Protein AF-A0A2S1XEC5-F1 (afdb_monomer_lite)

Sequence (112 aa):
MCREIRRHLKRRGWALWELDDAAGWNDGYAGKALNPATPSGRMAGYDMLDLAFTALAGRGYRVLVIPDDFDITDPAAVQALLEEQDNAEAERIARLIDEAAYTKRIPKIAQI

Secondary structure (DSSP, 8-state):
--HHHHHHHHHHT--HHHHHHHHTPPTTHHHHHT-TT--STTPPPHHHHHHHHHHHH-SS-------TT--TT-HHHHHHHHHHHHHHHHHHHHHHHHHHHHHTS-------

Structure (mmCIF, N/CA/C/O backbone):
data_AF-A0A2S1XEC5-F1
#
_entry.id   AF-A0A2S1XEC5-F1
#
loop_
_atom_site.group_PDB
_atom_site.id
_atom_site.type_symbol
_atom_site.label_atom_id
_atom_site.label_alt_id
_atom_site.label_comp_id
_atom_site.label_asym_id
_atom_site.label_entity_id
_atom_site.label_seq_id
_atom_site.pdbx_PDB_ins_code
_atom_site.Cartn_x
_atom_site.Cartn_y
_atom_site.Cartn_z
_atom_site.occupancy
_atom_site.B_iso_or_equiv
_atom_site.auth_seq_id
_atom_site.auth_comp_id
_atom_site.auth_asym_id
_atom_site.auth_atom_id
_atom_site.pdbx_PDB_model_num
ATOM 1 N N . MET A 1 1 ? -4.306 -12.102 4.932 1.00 73.56 1 MET A N 1
ATOM 2 C CA . MET A 1 1 ? -4.958 -10.857 5.393 1.00 73.56 1 MET A CA 1
ATOM 3 C C . MET A 1 1 ? -3.899 -9.833 5.806 1.00 73.56 1 MET A C 1
ATOM 5 O O . MET A 1 1 ? -3.073 -10.164 6.647 1.00 73.56 1 MET A O 1
ATOM 9 N N . CYS A 1 2 ? -3.914 -8.619 5.246 1.00 83.25 2 CYS A N 1
ATOM 10 C CA . CYS A 1 2 ? -3.015 -7.515 5.588 1.00 83.25 2 CYS A CA 1
ATOM 11 C C . CYS A 1 2 ? -3.384 -6.928 6.962 1.00 83.25 2 CYS A C 1
ATOM 13 O O . CYS A 1 2 ? -4.423 -6.281 7.129 1.00 83.25 2 CYS A O 1
ATOM 15 N N . ARG A 1 3 ? -2.545 -7.191 7.971 1.00 83.69 3 ARG A N 1
ATOM 16 C CA . ARG A 1 3 ? -2.807 -6.799 9.367 1.00 83.69 3 ARG A CA 1
ATOM 17 C C . ARG A 1 3 ? -2.801 -5.283 9.561 1.00 83.69 3 ARG A C 1
ATOM 19 O O . ARG A 1 3 ? -3.631 -4.776 10.314 1.00 83.69 3 ARG A O 1
ATOM 26 N N . GLU A 1 4 ? -1.928 -4.564 8.862 1.00 85.69 4 GLU A N 1
ATOM 27 C CA . GLU A 1 4 ? -1.785 -3.117 9.041 1.00 85.69 4 GLU A CA 1
ATOM 28 C C . GLU A 1 4 ? -2.969 -2.325 8.479 1.00 85.69 4 GLU A C 1
ATOM 30 O O . GLU A 1 4 ? -3.514 -1.476 9.187 1.00 85.69 4 GLU A O 1
ATOM 35 N N . ILE A 1 5 ? -3.482 -2.674 7.293 1.00 88.88 5 ILE A N 1
ATOM 36 C CA . ILE A 1 5 ? -4.720 -2.073 6.763 1.00 88.88 5 ILE A CA 1
ATOM 37 C C . ILE A 1 5 ? -5.867 -2.258 7.766 1.00 88.88 5 ILE A C 1
ATOM 39 O O . ILE A 1 5 ? -6.524 -1.293 8.159 1.00 88.88 5 ILE A O 1
ATOM 43 N N . ARG A 1 6 ? -6.049 -3.482 8.285 1.00 89.75 6 ARG A N 1
ATOM 44 C CA . ARG A 1 6 ? -7.067 -3.775 9.309 1.00 89.75 6 ARG A CA 1
ATOM 45 C C . ARG A 1 6 ? -6.873 -2.944 10.583 1.00 89.75 6 ARG A C 1
ATOM 47 O O . ARG A 1 6 ? -7.850 -2.479 11.170 1.00 89.75 6 ARG A O 1
ATOM 54 N N . ARG A 1 7 ? -5.629 -2.756 11.029 1.00 90.06 7 ARG A N 1
ATOM 55 C CA . ARG A 1 7 ? -5.289 -1.964 12.220 1.00 90.06 7 ARG A CA 1
ATOM 56 C C . ARG A 1 7 ? -5.617 -0.485 12.035 1.00 90.06 7 ARG A C 1
ATOM 58 O O . ARG A 1 7 ? -6.129 0.140 12.963 1.00 90.06 7 ARG A O 1
ATOM 65 N N . HIS A 1 8 ? -5.307 0.085 10.874 1.00 90.69 8 HIS A N 1
ATOM 66 C CA . HIS A 1 8 ? -5.611 1.480 10.560 1.00 90.69 8 HIS A CA 1
ATOM 67 C C . HIS A 1 8 ? -7.118 1.726 10.438 1.00 90.69 8 HIS A C 1
ATOM 69 O O . HIS A 1 8 ? -7.619 2.650 11.076 1.00 90.69 8 HIS A O 1
ATOM 75 N N . LEU A 1 9 ? -7.844 0.858 9.725 1.00 92.88 9 LEU A N 1
ATOM 76 C CA . LEU A 1 9 ? -9.307 0.922 9.628 1.00 92.88 9 LEU A CA 1
ATOM 77 C C . LEU A 1 9 ? -9.961 0.904 11.012 1.00 92.88 9 LEU A C 1
ATOM 79 O O . LEU A 1 9 ? -10.741 1.793 11.345 1.00 92.88 9 LEU A O 1
ATOM 83 N N . LYS A 1 10 ? -9.556 -0.041 11.873 1.00 92.38 10 LYS A N 1
ATOM 84 C CA . LYS A 1 10 ? -10.071 -0.132 13.246 1.00 92.38 10 LYS A CA 1
ATOM 85 C C . LYS A 1 10 ? -9.780 1.127 14.069 1.00 92.38 10 LYS A C 1
ATOM 87 O O . LYS A 1 10 ? -10.642 1.555 14.826 1.00 92.38 10 LYS A O 1
ATOM 92 N N . ARG A 1 11 ? -8.582 1.714 13.944 1.00 91.50 11 ARG A N 1
ATOM 93 C CA . ARG A 1 11 ? -8.212 2.951 14.660 1.00 91.50 11 ARG A CA 1
ATOM 94 C C . ARG A 1 11 ? -9.037 4.156 14.217 1.00 91.50 11 ARG A C 1
ATOM 96 O O . ARG A 1 11 ? -9.348 4.996 15.050 1.00 91.50 11 ARG A O 1
ATOM 103 N N . ARG A 1 12 ? -9.364 4.242 12.928 1.00 90.94 12 ARG A N 1
ATOM 104 C CA . ARG A 1 12 ? -10.163 5.335 12.360 1.00 90.94 12 ARG A CA 1
ATOM 105 C C . ARG A 1 12 ? -11.672 5.123 12.501 1.00 90.94 12 ARG A C 1
ATOM 107 O O . ARG A 1 12 ? -12.423 6.070 12.321 1.00 90.94 12 ARG A O 1
ATOM 114 N N . GLY A 1 13 ? -12.105 3.903 12.823 1.00 94.06 13 GLY A N 1
ATOM 115 C CA . GLY A 1 13 ? -13.520 3.530 12.807 1.00 94.06 13 GLY A CA 1
ATOM 116 C C . GLY A 1 13 ? -14.091 3.418 11.393 1.00 94.06 13 GLY A C 1
ATOM 117 O O . GLY A 1 13 ? -15.300 3.514 11.236 1.00 94.06 13 GLY A O 1
ATOM 118 N N . TRP A 1 14 ? -13.230 3.229 10.389 1.00 94.75 14 TRP A N 1
ATOM 119 C CA . TRP A 1 14 ? -13.620 3.202 8.983 1.00 94.75 14 TRP A CA 1
ATOM 120 C C . TRP A 1 14 ? -14.131 1.827 8.547 1.00 94.75 14 TRP A C 1
ATOM 122 O O . TRP A 1 14 ? -13.536 0.787 8.860 1.00 94.75 14 TRP A O 1
ATOM 132 N N . ALA A 1 15 ? -15.202 1.839 7.765 1.00 94.06 15 ALA A N 1
ATOM 133 C CA . ALA A 1 15 ? -15.660 0.741 6.937 1.00 94.06 15 ALA A CA 1
ATOM 134 C C . ALA A 1 15 ? -14.793 0.593 5.671 1.00 94.06 15 ALA A C 1
ATOM 136 O O . ALA A 1 15 ? -13.940 1.422 5.361 1.00 94.06 15 ALA A O 1
ATOM 137 N N . LEU A 1 16 ? -14.999 -0.499 4.927 1.00 92.50 16 LEU A N 1
ATOM 138 C CA . LEU A 1 16 ? -14.230 -0.774 3.706 1.00 92.50 16 LEU A CA 1
ATOM 139 C C . LEU A 1 16 ? -14.528 0.219 2.582 1.00 92.50 16 LEU A C 1
ATOM 141 O O . LEU A 1 16 ? -13.594 0.664 1.926 1.00 92.50 16 LEU A O 1
ATOM 145 N N . TRP A 1 17 ? -15.791 0.609 2.417 1.00 93.38 17 TRP A N 1
ATOM 146 C CA . TRP A 1 17 ? -16.189 1.575 1.394 1.00 93.38 17 TRP A CA 1
ATOM 147 C C . TRP A 1 17 ? -15.558 2.957 1.631 1.00 93.38 17 TRP A C 1
ATOM 149 O O . TRP A 1 17 ? -15.181 3.627 0.682 1.00 93.38 17 TRP A O 1
ATOM 159 N N . GLU A 1 18 ? -15.338 3.355 2.891 1.00 95.56 18 GLU A N 1
ATOM 160 C CA . GLU A 1 18 ? -14.643 4.613 3.213 1.00 95.56 18 GLU A CA 1
ATOM 161 C C . GLU A 1 18 ? -13.172 4.576 2.781 1.00 95.56 18 GLU A C 1
ATOM 163 O O . GLU A 1 18 ? -12.599 5.600 2.413 1.00 95.56 18 GLU A O 1
ATOM 168 N N . LEU A 1 19 ? -12.548 3.393 2.806 1.00 94.12 19 LEU A N 1
ATOM 169 C CA . LEU A 1 19 ? -11.210 3.209 2.251 1.00 94.12 19 LEU A CA 1
ATOM 170 C C . LEU A 1 19 ? -11.227 3.215 0.725 1.00 94.12 19 LEU A C 1
ATOM 172 O O . LEU A 1 19 ? -10.319 3.799 0.141 1.00 94.12 19 LEU A O 1
ATOM 176 N N . ASP A 1 20 ? -12.225 2.593 0.097 1.00 92.81 20 ASP A N 1
ATOM 177 C CA . ASP A 1 20 ? -12.397 2.657 -1.357 1.00 92.81 20 ASP A CA 1
ATOM 178 C C . ASP A 1 20 ? -12.509 4.118 -1.820 1.00 92.81 20 ASP A C 1
ATOM 180 O O . ASP A 1 20 ? -11.708 4.556 -2.646 1.00 92.81 20 ASP A O 1
ATOM 184 N N . ASP A 1 21 ? -13.386 4.909 -1.196 1.00 93.81 21 ASP A N 1
ATOM 185 C CA . ASP A 1 21 ? -13.551 6.336 -1.497 1.00 93.81 21 ASP A CA 1
ATOM 186 C C . ASP A 1 21 ? -12.253 7.126 -1.271 1.00 93.81 21 ASP A C 1
ATOM 188 O O . ASP A 1 21 ? -11.818 7.895 -2.131 1.00 93.81 21 ASP A O 1
ATOM 192 N N . ALA A 1 22 ? -11.591 6.920 -0.128 1.00 92.19 22 ALA A N 1
ATOM 193 C CA . ALA A 1 22 ? -10.373 7.652 0.214 1.00 92.19 22 ALA A CA 1
ATOM 194 C C . ALA A 1 22 ? -9.173 7.288 -0.679 1.00 92.19 22 ALA A C 1
ATOM 196 O O . ALA A 1 22 ? -8.290 8.122 -0.891 1.00 92.19 22 ALA A O 1
ATOM 197 N N . ALA A 1 23 ? -9.126 6.058 -1.192 1.00 90.25 23 ALA A N 1
ATOM 198 C CA . ALA A 1 23 ? -8.097 5.583 -2.114 1.00 90.25 23 ALA A CA 1
ATOM 199 C C . ALA A 1 23 ? -8.436 5.866 -3.593 1.00 90.25 23 ALA A C 1
ATOM 201 O O . ALA A 1 23 ? -7.600 5.620 -4.466 1.00 90.25 23 ALA A O 1
ATOM 202 N N . GLY A 1 24 ? -9.629 6.401 -3.880 1.00 89.69 24 GLY A N 1
ATOM 203 C CA . GLY A 1 24 ? -10.099 6.684 -5.238 1.00 89.69 24 GLY A CA 1
ATOM 204 C C . GLY A 1 24 ? -10.453 5.423 -6.029 1.00 89.69 24 GLY A C 1
ATOM 205 O O . GLY A 1 24 ? -10.253 5.374 -7.244 1.00 89.69 24 GLY A O 1
ATOM 206 N N . TRP A 1 25 ? -10.923 4.382 -5.347 1.00 91.62 25 TRP A N 1
ATOM 207 C CA . TRP A 1 25 ? -11.295 3.105 -5.939 1.00 91.62 25 TRP A CA 1
ATOM 208 C C . TRP A 1 25 ? -12.798 2.965 -6.131 1.00 91.62 25 TRP A C 1
ATOM 210 O O . TRP A 1 25 ? -13.606 3.629 -5.493 1.00 91.62 25 TRP A O 1
ATOM 220 N N . ASN A 1 26 ? -13.165 2.028 -7.003 1.00 84.69 26 ASN A N 1
ATOM 221 C CA . ASN A 1 26 ? -14.527 1.515 -7.032 1.00 84.69 26 ASN A CA 1
ATOM 222 C C . ASN A 1 26 ? -14.777 0.624 -5.805 1.00 84.69 26 ASN A C 1
ATOM 224 O O . ASN A 1 26 ? -13.843 0.034 -5.261 1.00 84.69 26 ASN A O 1
ATOM 228 N N . ASP A 1 27 ? -16.044 0.462 -5.435 1.00 82.56 27 ASP A N 1
ATOM 229 C CA . ASP A 1 27 ? -16.449 -0.344 -4.281 1.00 82.56 27 ASP A CA 1
ATOM 230 C C . ASP A 1 27 ? -15.900 -1.789 -4.334 1.00 82.56 27 ASP A C 1
ATOM 232 O O . ASP A 1 27 ? -15.883 -2.454 -5.381 1.00 82.56 27 ASP A O 1
ATOM 236 N N . GLY A 1 28 ? -15.432 -2.280 -3.184 1.0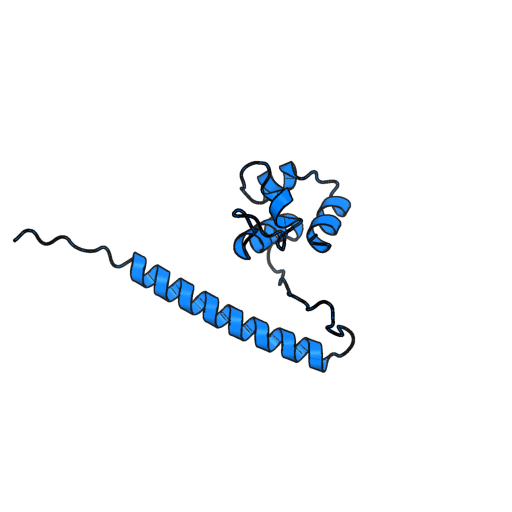0 81.88 28 GLY A N 1
ATOM 237 C CA . GLY A 1 28 ? -14.963 -3.649 -2.980 1.00 81.88 28 GLY A CA 1
ATOM 238 C C . GLY A 1 28 ? -13.471 -3.879 -3.238 1.00 81.88 28 GLY A C 1
ATOM 239 O O . GLY A 1 28 ? -12.999 -5.019 -3.125 1.00 81.88 28 GLY A O 1
ATOM 240 N N . TYR A 1 29 ? -12.693 -2.845 -3.560 1.00 86.06 29 TYR A N 1
ATOM 241 C CA . TYR A 1 29 ? -11.243 -2.961 -3.741 1.00 86.06 29 TYR A CA 1
ATOM 242 C C . TYR A 1 29 ? -10.474 -2.959 -2.412 1.00 86.06 29 TYR A C 1
ATOM 244 O O . TYR A 1 29 ? -9.478 -3.677 -2.282 1.00 86.06 29 TYR A O 1
ATOM 252 N N . ALA A 1 30 ? -11.005 -2.316 -1.377 1.00 88.94 30 ALA A N 1
ATOM 253 C CA . ALA A 1 30 ? -10.524 -2.373 -0.005 1.00 88.94 30 ALA A CA 1
ATOM 254 C C . ALA A 1 30 ? -10.484 -3.816 0.516 1.00 88.94 30 ALA A C 1
ATOM 256 O O . ALA A 1 30 ? -9.524 -4.225 1.175 1.00 88.94 30 ALA A O 1
ATOM 257 N N . GLY A 1 31 ? -11.474 -4.639 0.151 1.00 86.50 31 GLY A N 1
ATOM 258 C CA . GLY A 1 31 ? -11.494 -6.068 0.474 1.00 86.50 31 GLY A CA 1
ATOM 259 C C . GLY A 1 31 ? -10.334 -6.857 -0.151 1.00 86.50 31 GLY A C 1
ATOM 260 O O . GLY A 1 31 ? -9.816 -7.792 0.470 1.00 86.50 31 GLY A O 1
ATOM 261 N N . LYS A 1 32 ? -9.883 -6.452 -1.347 1.00 84.81 32 LYS A N 1
ATOM 262 C CA . LYS A 1 32 ? -8.730 -7.052 -2.042 1.00 84.81 32 LYS A CA 1
ATOM 263 C C . LYS A 1 32 ? -7.421 -6.632 -1.388 1.00 84.81 32 LYS A C 1
ATOM 265 O O . LYS A 1 32 ? -6.586 -7.487 -1.107 1.00 84.81 32 LYS A O 1
ATOM 270 N N . ALA A 1 33 ? -7.277 -5.345 -1.070 1.00 85.31 33 ALA A N 1
ATOM 271 C CA . ALA A 1 33 ? -6.118 -4.821 -0.348 1.00 85.31 33 ALA A CA 1
ATOM 272 C C . ALA A 1 33 ? -5.976 -5.463 1.046 1.00 85.31 33 ALA A C 1
ATOM 274 O O . ALA A 1 33 ? -4.871 -5.718 1.520 1.00 85.31 33 ALA A O 1
ATOM 275 N N . LEU A 1 34 ? -7.094 -5.830 1.682 1.00 86.12 34 LEU A N 1
ATOM 276 C CA . LEU A 1 34 ? -7.091 -6.612 2.916 1.00 86.12 34 LEU A CA 1
ATOM 277 C C . LEU A 1 34 ? -6.577 -8.041 2.744 1.00 86.12 34 LEU A C 1
ATOM 279 O O . LEU A 1 34 ? -6.172 -8.637 3.738 1.00 86.12 34 LEU A O 1
ATOM 283 N N . ASN A 1 35 ? -6.572 -8.619 1.544 1.00 81.12 35 ASN A N 1
ATOM 284 C CA . ASN A 1 35 ? -6.142 -9.998 1.308 1.00 81.12 35 ASN A CA 1
ATOM 285 C C . ASN A 1 35 ? -5.292 -10.128 0.029 1.00 81.12 35 ASN A C 1
ATOM 287 O O . ASN A 1 35 ? -5.676 -10.865 -0.884 1.00 81.12 35 ASN A O 1
ATOM 291 N N . PRO A 1 36 ? -4.113 -9.475 -0.015 1.00 72.75 36 PRO A N 1
ATOM 292 C CA . PRO A 1 36 ? -3.328 -9.322 -1.242 1.00 72.75 36 PRO A CA 1
ATOM 293 C C . PRO A 1 36 ? -2.795 -10.656 -1.782 1.00 72.75 36 PRO A C 1
ATOM 295 O O . PRO A 1 36 ? -2.681 -10.831 -2.988 1.00 72.75 36 PRO A O 1
ATOM 298 N N . ALA A 1 37 ? -2.555 -11.629 -0.897 1.00 69.44 37 ALA A N 1
ATOM 299 C CA . ALA A 1 37 ? -2.059 -12.961 -1.239 1.00 69.44 37 ALA A CA 1
ATOM 300 C C . ALA A 1 37 ? -3.142 -13.947 -1.720 1.00 69.44 37 ALA A C 1
ATOM 302 O O . ALA A 1 37 ? -2.832 -15.112 -1.940 1.00 69.44 37 ALA A O 1
ATOM 303 N N . THR A 1 38 ? -4.412 -13.541 -1.840 1.00 68.38 38 THR A N 1
ATOM 304 C CA . THR A 1 38 ? -5.473 -14.467 -2.276 1.00 68.38 38 THR A CA 1
ATOM 305 C C . THR A 1 38 ? -5.348 -14.712 -3.779 1.00 68.38 38 THR A C 1
ATOM 307 O O . THR A 1 38 ? -5.607 -13.770 -4.538 1.00 68.38 38 THR A O 1
ATOM 310 N N . PRO A 1 39 ? -5.003 -15.935 -4.235 1.00 59.22 39 PRO A N 1
ATOM 311 C CA . PRO A 1 39 ? -4.857 -16.235 -5.652 1.00 59.22 39 PRO A CA 1
ATOM 312 C C . PRO A 1 39 ? -6.230 -16.155 -6.319 1.00 59.22 39 PRO A C 1
ATOM 314 O O . PRO A 1 39 ? -7.055 -17.063 -6.267 1.00 59.22 39 PRO A O 1
ATOM 317 N N . SER A 1 40 ? -6.495 -15.006 -6.915 1.00 61.22 40 SER A N 1
ATOM 318 C CA . SER A 1 40 ? -7.663 -14.720 -7.731 1.00 61.22 40 SER A CA 1
ATOM 319 C C . SER A 1 40 ? -7.182 -13.863 -8.893 1.00 61.22 40 SER A C 1
ATOM 321 O O . SER A 1 40 ? -6.192 -13.146 -8.755 1.00 61.22 40 SER A O 1
ATOM 323 N N . GLY A 1 41 ? -7.893 -13.848 -10.022 1.00 51.34 41 GLY A N 1
ATOM 324 C CA . GLY A 1 41 ? -7.581 -12.942 -11.143 1.00 51.34 41 GLY A CA 1
ATOM 325 C C . GLY A 1 41 ? -7.714 -11.442 -10.810 1.00 51.34 41 GLY A C 1
ATOM 326 O O . GLY A 1 41 ? -7.811 -10.618 -11.710 1.00 51.34 41 GLY A O 1
ATOM 327 N N . ARG A 1 42 ? -7.810 -11.091 -9.521 1.00 56.59 42 ARG A N 1
ATOM 328 C CA . ARG A 1 42 ? -8.016 -9.760 -8.947 1.00 56.59 42 ARG A CA 1
ATOM 329 C C . ARG A 1 42 ? -7.136 -9.557 -7.700 1.00 56.59 42 ARG A C 1
ATOM 331 O O . ARG A 1 42 ? -7.579 -8.909 -6.753 1.00 56.59 42 ARG A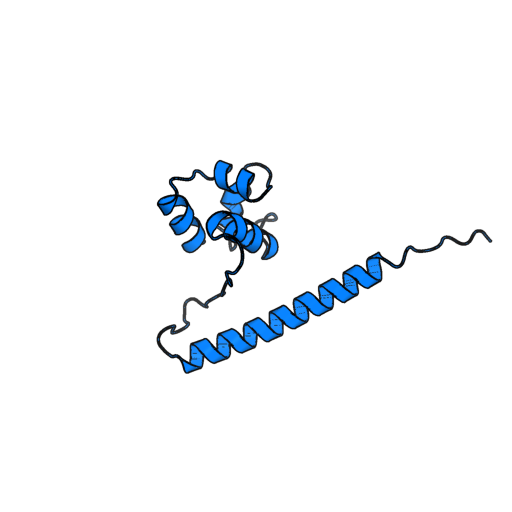 O 1
ATOM 338 N N . MET A 1 43 ? -5.941 -10.157 -7.666 1.00 67.62 43 MET A N 1
ATOM 339 C CA . MET A 1 43 ? -4.943 -9.895 -6.619 1.00 67.62 43 MET A CA 1
ATOM 340 C C . MET A 1 43 ? -4.671 -8.391 -6.508 1.00 67.62 43 MET A C 1
ATOM 342 O O . MET A 1 43 ? -4.612 -7.695 -7.521 1.00 67.62 43 MET A O 1
ATOM 346 N N . ALA A 1 44 ? -4.531 -7.891 -5.280 1.00 73.69 44 ALA A N 1
ATOM 347 C CA . ALA A 1 44 ? -4.126 -6.508 -5.069 1.00 73.69 44 ALA A CA 1
ATOM 348 C C . ALA A 1 44 ? -2.641 -6.374 -5.421 1.00 73.69 44 ALA A C 1
ATOM 350 O O . ALA A 1 44 ? -1.799 -7.022 -4.798 1.00 73.69 44 ALA A O 1
ATOM 351 N N . GLY A 1 45 ? -2.344 -5.559 -6.432 1.00 74.69 45 GLY A N 1
ATOM 352 C CA . GLY A 1 45 ? -0.979 -5.171 -6.761 1.00 74.69 45 GLY A CA 1
ATOM 353 C C . GLY A 1 45 ? -0.382 -4.228 -5.713 1.00 74.69 45 GLY A C 1
ATOM 354 O O . GLY A 1 45 ? -1.080 -3.719 -4.829 1.00 74.69 45 GLY A O 1
ATOM 355 N N . TYR A 1 46 ? 0.928 -3.998 -5.814 1.00 75.19 46 TYR A N 1
ATOM 356 C CA . TYR A 1 46 ? 1.653 -3.069 -4.939 1.00 75.19 46 TYR A CA 1
ATOM 357 C C . TYR A 1 46 ? 1.116 -1.635 -5.024 1.00 75.19 46 TYR A C 1
ATOM 359 O O . TYR A 1 46 ? 0.983 -0.968 -4.006 1.00 75.19 46 TYR A O 1
ATOM 367 N N . ASP A 1 47 ? 0.711 -1.207 -6.217 1.00 77.94 47 ASP A N 1
ATOM 368 C CA . ASP A 1 47 ? 0.034 0.064 -6.483 1.00 77.94 47 ASP A CA 1
ATOM 369 C C . ASP A 1 47 ? -1.248 0.238 -5.654 1.00 77.94 47 ASP A C 1
ATOM 371 O O . ASP A 1 47 ? -1.529 1.316 -5.128 1.00 77.94 47 ASP A O 1
ATOM 375 N N . MET A 1 48 ? -2.012 -0.841 -5.481 1.00 85.44 48 MET A N 1
ATOM 376 C CA . MET A 1 48 ? -3.204 -0.811 -4.641 1.00 85.44 48 MET A CA 1
ATOM 377 C C . MET A 1 48 ? -2.843 -0.710 -3.156 1.00 85.44 48 MET A C 1
ATOM 379 O O . MET A 1 48 ? -3.485 0.009 -2.394 1.00 85.44 48 MET A O 1
ATOM 383 N N . LEU A 1 49 ? -1.806 -1.414 -2.708 1.00 85.12 49 LEU A N 1
ATOM 384 C CA . LEU A 1 49 ? -1.364 -1.287 -1.320 1.00 85.12 49 LEU A CA 1
ATOM 385 C C . LEU A 1 49 ? -0.888 0.145 -1.026 1.00 85.12 49 LEU A C 1
ATOM 387 O O . LEU A 1 49 ? -1.294 0.706 -0.007 1.00 85.12 49 LEU A O 1
ATOM 391 N N . ASP A 1 50 ? -0.151 0.769 -1.944 1.00 83.69 50 ASP A N 1
ATOM 392 C CA . ASP A 1 50 ? 0.265 2.173 -1.840 1.00 83.69 50 ASP A CA 1
ATOM 393 C C . ASP A 1 50 ? -0.933 3.132 -1.768 1.00 83.69 50 ASP A C 1
ATOM 395 O O . ASP A 1 50 ? -0.991 4.027 -0.925 1.00 83.69 50 ASP A O 1
ATOM 399 N N . LEU A 1 51 ? -1.958 2.970 -2.602 1.00 87.44 51 LEU A N 1
ATOM 400 C CA . LEU A 1 51 ? -3.131 3.851 -2.522 1.00 87.44 51 LEU A CA 1
ATOM 401 C C . LEU A 1 51 ? -3.890 3.680 -1.191 1.00 87.44 51 LEU A C 1
ATOM 403 O O . LEU A 1 51 ? -4.240 4.681 -0.557 1.00 87.44 51 LEU A O 1
ATOM 407 N N . ALA A 1 52 ? -4.046 2.445 -0.696 1.00 90.00 52 ALA A N 1
ATOM 408 C CA . ALA A 1 52 ? -4.641 2.198 0.621 1.00 90.00 52 ALA A CA 1
ATOM 409 C C . ALA A 1 52 ? -3.833 2.836 1.758 1.00 90.00 52 ALA A C 1
ATOM 411 O O . ALA A 1 52 ? -4.405 3.493 2.632 1.00 90.00 52 ALA A O 1
ATOM 412 N N . PHE A 1 53 ? -2.510 2.665 1.782 1.00 88.62 53 PHE A N 1
ATOM 413 C CA . PHE A 1 53 ? -1.695 3.251 2.843 1.00 88.62 53 PHE A CA 1
ATOM 414 C C . PHE A 1 53 ? -1.607 4.773 2.733 1.00 88.62 53 PHE A C 1
ATOM 416 O O . PHE A 1 53 ? -1.610 5.446 3.762 1.00 88.62 53 PHE A O 1
ATOM 423 N N . THR A 1 54 ? -1.666 5.338 1.527 1.00 88.88 54 THR A N 1
ATOM 424 C CA . THR A 1 54 ? -1.772 6.792 1.338 1.00 88.88 54 THR A CA 1
ATOM 425 C C . THR A 1 54 ? -3.047 7.340 1.969 1.00 88.88 54 THR A C 1
ATOM 427 O O . THR A 1 54 ? -3.001 8.342 2.684 1.00 88.88 54 THR A O 1
ATOM 430 N N . ALA A 1 55 ? -4.174 6.651 1.790 1.00 89.81 55 ALA A N 1
ATOM 431 C CA . ALA A 1 55 ? -5.435 7.017 2.428 1.00 89.81 55 ALA A CA 1
ATOM 432 C C . ALA A 1 55 ? -5.391 6.865 3.967 1.00 89.81 55 ALA A C 1
ATOM 434 O O . ALA A 1 55 ? -5.902 7.710 4.713 1.00 89.81 55 ALA A O 1
ATOM 435 N N . LEU A 1 56 ? -4.759 5.798 4.469 1.00 90.00 56 LEU A N 1
ATOM 436 C CA . LEU A 1 56 ? -4.781 5.403 5.887 1.00 90.00 56 LEU A CA 1
ATOM 437 C C . LEU A 1 56 ? -3.681 6.018 6.763 1.00 90.00 56 LEU A C 1
ATOM 439 O O . LEU A 1 56 ? -3.863 6.133 7.983 1.00 90.00 56 LEU A O 1
ATOM 443 N N . ALA A 1 57 ? -2.545 6.388 6.185 1.00 85.88 57 ALA A N 1
ATOM 444 C CA . ALA A 1 57 ? -1.379 6.927 6.883 1.00 85.88 57 ALA A CA 1
ATOM 445 C C . ALA A 1 57 ? -0.976 8.328 6.388 1.00 85.88 57 ALA A C 1
ATOM 447 O O . ALA A 1 57 ? -0.182 8.989 7.052 1.00 85.88 57 ALA A O 1
ATOM 448 N N . GLY A 1 58 ? -1.565 8.821 5.292 1.00 82.12 58 GLY A N 1
ATOM 449 C CA . GLY A 1 58 ? -1.141 10.061 4.640 1.00 82.12 58 GLY A CA 1
ATOM 450 C C . GLY A 1 58 ? 0.048 9.819 3.711 1.00 82.12 58 GLY A C 1
ATOM 451 O O . GLY A 1 58 ? 0.339 8.685 3.366 1.00 82.12 58 GLY A O 1
ATOM 452 N N . ARG A 1 59 ? 0.747 10.872 3.279 1.00 76.38 59 ARG A N 1
ATOM 453 C CA . ARG A 1 59 ? 2.002 10.736 2.511 1.00 76.38 59 ARG A CA 1
ATOM 454 C C . ARG A 1 59 ? 3.201 10.606 3.457 1.00 76.38 59 ARG A C 1
ATOM 456 O O . ARG A 1 59 ? 3.139 11.085 4.584 1.00 76.38 59 ARG A O 1
ATOM 463 N N . GLY A 1 60 ? 4.301 10.023 2.975 1.00 71.50 60 GLY A N 1
ATOM 464 C CA . GLY A 1 60 ? 5.565 9.945 3.725 1.00 71.50 60 GLY A CA 1
ATOM 465 C C . GLY A 1 60 ? 5.732 8.693 4.591 1.00 71.50 60 GLY A C 1
ATOM 466 O O . GLY A 1 60 ? 6.501 8.716 5.546 1.00 71.50 60 GLY A O 1
ATOM 467 N N . TYR A 1 61 ? 5.021 7.610 4.277 1.00 73.19 61 TYR A N 1
ATOM 468 C CA . TYR A 1 61 ? 5.261 6.284 4.850 1.00 73.19 61 TYR A CA 1
ATOM 469 C C . TYR A 1 61 ? 6.034 5.416 3.848 1.00 73.19 61 TYR A C 1
ATOM 471 O O . TYR A 1 61 ? 6.033 5.686 2.647 1.00 73.19 61 TYR A O 1
ATOM 479 N N . ARG A 1 62 ? 6.665 4.355 4.352 1.00 68.94 62 ARG A N 1
ATOM 480 C CA . ARG A 1 62 ? 7.287 3.295 3.554 1.00 68.94 62 ARG A CA 1
ATOM 481 C C . ARG A 1 62 ? 6.617 1.973 3.909 1.00 68.94 62 ARG A C 1
ATOM 483 O O . ARG A 1 62 ? 6.515 1.643 5.090 1.00 68.94 62 ARG A O 1
ATOM 490 N N . VAL A 1 63 ? 6.138 1.242 2.905 1.00 70.44 63 VAL A N 1
ATOM 491 C CA . VAL A 1 63 ? 5.648 -0.131 3.090 1.00 70.44 63 VAL A CA 1
ATOM 492 C C . VAL A 1 63 ? 6.851 -1.053 3.023 1.00 70.44 63 VAL A C 1
ATOM 494 O O . VAL A 1 63 ? 7.614 -1.003 2.066 1.00 70.44 63 VAL A O 1
ATOM 497 N N . LEU A 1 64 ? 7.017 -1.878 4.051 1.00 70.81 64 LEU A N 1
ATOM 498 C CA . LEU A 1 64 ? 8.023 -2.931 4.076 1.00 70.81 64 LEU A CA 1
ATOM 499 C C . LEU A 1 64 ? 7.313 -4.271 3.975 1.00 70.81 64 LEU A C 1
ATOM 501 O O . LEU A 1 64 ? 6.385 -4.547 4.742 1.00 70.81 64 LEU A O 1
ATOM 505 N N . VAL A 1 65 ? 7.749 -5.102 3.033 1.00 71.88 65 VAL A N 1
ATOM 506 C CA . VAL A 1 65 ? 7.314 -6.498 2.967 1.00 71.88 65 VAL A CA 1
ATOM 507 C C . VAL A 1 65 ? 8.284 -7.311 3.807 1.00 71.88 65 VAL A C 1
ATOM 509 O O . VAL A 1 65 ? 9.445 -7.457 3.445 1.00 71.88 65 VAL A O 1
ATOM 512 N N . ILE A 1 66 ? 7.822 -7.795 4.954 1.00 73.38 66 ILE A N 1
ATOM 513 C CA . ILE A 1 66 ? 8.641 -8.574 5.883 1.00 73.38 66 ILE A CA 1
ATOM 514 C C . ILE A 1 66 ? 8.237 -10.048 5.731 1.00 73.38 66 ILE A C 1
ATOM 516 O O . ILE A 1 66 ? 7.049 -10.342 5.902 1.00 73.38 66 ILE A O 1
ATOM 520 N N . PRO A 1 67 ? 9.166 -10.959 5.384 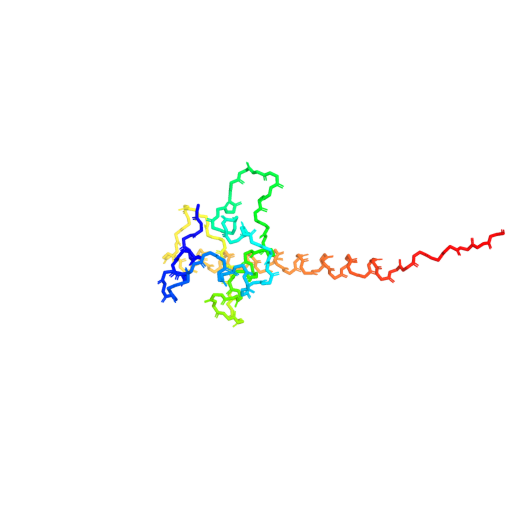1.00 75.19 67 PRO A N 1
ATOM 521 C CA . PRO A 1 67 ? 8.905 -12.398 5.388 1.00 75.19 67 PRO A CA 1
ATOM 522 C C . PRO A 1 67 ? 8.440 -12.883 6.769 1.00 75.19 67 PRO A C 1
ATOM 524 O O . PRO A 1 67 ? 8.865 -12.348 7.791 1.00 75.19 67 PRO A O 1
ATOM 527 N N . ASP A 1 68 ? 7.568 -13.893 6.820 1.00 71.75 68 ASP A N 1
ATOM 528 C CA . ASP A 1 68 ? 6.999 -14.382 8.090 1.00 71.75 68 ASP A CA 1
ATOM 529 C C . ASP A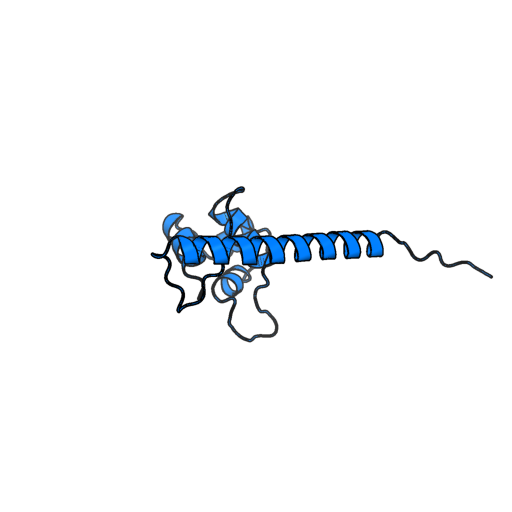 1 68 ? 8.070 -14.922 9.064 1.00 71.75 68 ASP A C 1
ATOM 531 O O . ASP A 1 68 ? 7.863 -14.918 10.277 1.00 71.75 68 ASP A O 1
ATOM 535 N N . ASP A 1 69 ? 9.206 -15.378 8.538 1.00 79.62 69 ASP A N 1
ATOM 536 C CA . ASP A 1 69 ? 10.370 -15.915 9.248 1.00 79.62 69 ASP A CA 1
ATOM 537 C C . ASP A 1 69 ? 11.464 -14.870 9.532 1.00 79.62 69 ASP A C 1
ATOM 539 O O . ASP A 1 69 ? 12.523 -15.204 10.065 1.00 79.62 69 ASP A O 1
ATOM 543 N N . PHE A 1 70 ? 11.219 -13.600 9.210 1.00 78.81 70 PHE A N 1
ATOM 544 C CA . PHE A 1 70 ? 12.200 -12.536 9.373 1.00 78.81 70 PHE A CA 1
ATOM 545 C C . PHE A 1 70 ? 12.234 -11.990 10.809 1.00 78.81 70 PHE A C 1
ATOM 547 O O . PHE A 1 70 ? 11.231 -11.498 11.337 1.00 78.81 70 PHE A O 1
ATOM 554 N N . ASP A 1 71 ? 13.414 -12.022 11.432 1.00 76.56 71 ASP A N 1
ATOM 555 C CA . ASP A 1 71 ? 13.623 -11.478 12.773 1.00 76.56 71 ASP A CA 1
ATOM 556 C C . ASP A 1 71 ? 13.798 -9.954 12.734 1.00 76.56 71 ASP A C 1
ATOM 558 O O . ASP A 1 71 ? 14.873 -9.417 12.473 1.00 76.56 71 ASP A O 1
ATOM 562 N N . ILE A 1 72 ? 12.716 -9.244 13.047 1.00 76.25 72 ILE A N 1
ATOM 563 C CA . ILE A 1 72 ? 12.697 -7.779 13.139 1.00 76.25 72 ILE A CA 1
ATOM 564 C C . ILE A 1 72 ? 13.501 -7.221 14.325 1.00 76.25 72 ILE A C 1
ATOM 566 O O . ILE A 1 72 ? 13.599 -6.001 14.463 1.00 76.25 72 ILE A O 1
ATOM 570 N N . THR A 1 73 ? 14.011 -8.075 15.219 1.00 82.56 73 THR A N 1
ATOM 571 C CA . THR A 1 73 ? 14.794 -7.650 16.386 1.00 82.56 73 THR A CA 1
ATOM 572 C C . THR A 1 73 ? 16.292 -7.564 16.109 1.00 82.56 73 THR A C 1
ATOM 574 O O . THR A 1 73 ? 16.989 -6.913 16.886 1.00 82.56 73 THR A O 1
ATOM 577 N N . ASP A 1 74 ? 16.773 -8.135 14.998 1.00 85.94 74 ASP A N 1
ATOM 578 C CA . ASP A 1 74 ? 18.151 -7.982 14.530 1.00 85.94 74 ASP A CA 1
ATOM 579 C C . ASP A 1 74 ? 18.290 -6.722 13.646 1.00 85.94 74 ASP A C 1
ATOM 581 O O . ASP A 1 74 ? 17.806 -6.697 12.508 1.00 85.94 74 ASP A O 1
ATOM 585 N N . PRO A 1 75 ? 18.979 -5.663 14.115 1.00 82.88 75 PRO A N 1
ATOM 586 C CA . PRO A 1 75 ? 19.149 -4.434 13.346 1.00 82.88 75 PRO A CA 1
ATOM 587 C C . PRO A 1 75 ? 19.922 -4.634 12.037 1.00 82.88 75 PRO A C 1
ATOM 589 O O . PRO A 1 75 ? 19.679 -3.903 11.077 1.00 82.88 75 PRO A O 1
ATOM 592 N N . ALA A 1 76 ? 20.846 -5.600 11.981 1.00 85.12 76 ALA A N 1
ATOM 593 C CA . ALA A 1 76 ? 21.632 -5.866 10.779 1.00 85.12 76 ALA A CA 1
ATOM 594 C C . ALA A 1 76 ? 20.770 -6.527 9.694 1.00 85.12 76 ALA A C 1
ATOM 596 O O . ALA A 1 76 ? 20.837 -6.127 8.531 1.00 85.12 76 ALA A O 1
ATOM 597 N N . ALA A 1 77 ? 19.911 -7.474 10.083 1.00 81.81 77 ALA A N 1
ATOM 598 C CA . ALA A 1 77 ? 18.939 -8.081 9.180 1.00 81.81 77 ALA A CA 1
ATOM 599 C C . ALA A 1 77 ? 17.968 -7.026 8.631 1.00 81.81 77 ALA A C 1
ATOM 601 O O . ALA A 1 77 ? 17.780 -6.937 7.417 1.00 81.81 77 ALA A O 1
ATOM 602 N N . VAL A 1 78 ? 17.400 -6.180 9.505 1.00 80.06 78 VAL A N 1
ATOM 603 C CA . VAL A 1 78 ? 16.496 -5.084 9.107 1.00 80.06 78 VAL A CA 1
ATOM 604 C C . VAL A 1 78 ? 17.170 -4.147 8.105 1.00 80.06 78 VAL A C 1
ATOM 606 O O . VAL A 1 78 ? 16.559 -3.801 7.096 1.00 80.06 78 VAL A O 1
ATOM 609 N N . GLN A 1 79 ? 18.428 -3.768 8.342 1.00 81.75 79 GLN A N 1
ATOM 610 C CA . GLN A 1 79 ? 19.173 -2.896 7.435 1.00 81.75 79 GLN A CA 1
ATOM 611 C C . GLN A 1 79 ? 19.391 -3.542 6.058 1.00 81.75 79 GLN A C 1
ATOM 613 O O . GLN A 1 79 ? 19.146 -2.896 5.041 1.00 81.75 79 GLN A O 1
ATOM 618 N N . ALA A 1 80 ? 19.768 -4.823 6.011 1.00 84.44 80 ALA A N 1
ATOM 619 C CA . ALA A 1 80 ? 19.939 -5.551 4.754 1.00 84.44 80 ALA A CA 1
ATOM 620 C C . ALA A 1 80 ? 18.626 -5.650 3.953 1.00 84.44 80 ALA A C 1
ATOM 622 O O . ALA A 1 80 ? 18.621 -5.426 2.744 1.00 84.44 80 ALA A O 1
ATOM 623 N N . LEU A 1 81 ? 17.499 -5.909 4.628 1.00 81.94 81 LEU A N 1
ATOM 624 C CA . LEU A 1 81 ? 16.176 -5.949 3.995 1.00 81.94 81 LEU A CA 1
ATOM 625 C C . LEU A 1 81 ? 15.775 -4.584 3.416 1.00 81.94 81 LEU A C 1
ATOM 627 O O . LEU A 1 81 ? 15.179 -4.513 2.340 1.00 81.94 81 LEU A O 1
ATOM 631 N N . LEU A 1 82 ? 16.087 -3.495 4.125 1.00 81.25 82 LEU A N 1
ATOM 632 C CA . LEU A 1 82 ? 15.824 -2.139 3.644 1.00 81.25 82 LEU A CA 1
ATOM 633 C C . LEU A 1 82 ? 16.615 -1.839 2.371 1.00 81.25 82 LEU A C 1
ATOM 635 O O . LEU A 1 82 ? 16.032 -1.336 1.412 1.00 81.25 82 LEU A O 1
ATOM 639 N N . GLU A 1 83 ? 17.902 -2.181 2.350 1.00 85.12 83 GLU A N 1
ATOM 640 C CA . GLU A 1 83 ? 18.780 -1.975 1.194 1.00 85.12 83 GLU A CA 1
ATOM 641 C C . GLU A 1 83 ? 18.336 -2.803 -0.017 1.00 85.12 83 GLU A C 1
ATOM 643 O O . GLU A 1 83 ? 18.273 -2.286 -1.133 1.00 85.12 83 GLU A O 1
ATOM 648 N N . GLU A 1 84 ? 17.964 -4.068 0.192 1.00 84.06 84 GLU A N 1
ATOM 649 C CA . GLU A 1 84 ? 17.430 -4.930 -0.866 1.00 84.06 84 GLU A CA 1
ATOM 650 C C . GLU A 1 84 ? 16.152 -4.340 -1.479 1.00 84.06 84 GLU A C 1
ATOM 652 O O . GLU A 1 84 ? 16.037 -4.221 -2.702 1.00 84.06 84 GLU A O 1
ATOM 657 N N . GLN A 1 85 ? 15.207 -3.914 -0.637 1.00 80.00 85 GLN A N 1
ATOM 658 C CA . GLN A 1 85 ? 13.950 -3.333 -1.110 1.00 80.00 85 GLN A CA 1
ATOM 659 C C . GLN A 1 85 ? 14.140 -1.957 -1.756 1.00 80.00 85 GLN A C 1
ATOM 661 O O . GLN A 1 85 ? 13.426 -1.646 -2.706 1.00 80.00 85 GLN A O 1
ATOM 666 N N . ASP A 1 86 ? 15.098 -1.147 -1.295 1.00 82.69 86 ASP A N 1
ATOM 667 C CA . ASP A 1 86 ? 15.428 0.137 -1.930 1.00 82.69 86 ASP A CA 1
ATOM 668 C C . ASP A 1 86 ? 15.997 -0.063 -3.338 1.00 82.69 86 ASP A C 1
ATOM 670 O O . ASP A 1 86 ? 15.599 0.637 -4.273 1.00 82.69 86 ASP A O 1
ATOM 674 N N . ASN A 1 87 ? 16.870 -1.056 -3.520 1.00 81.38 87 ASN A N 1
ATOM 675 C CA . ASN A 1 87 ? 17.405 -1.398 -4.837 1.00 81.38 87 ASN A CA 1
ATOM 676 C C . ASN A 1 87 ? 16.301 -1.901 -5.780 1.00 81.38 87 ASN A C 1
ATOM 678 O O . ASN A 1 87 ? 16.201 -1.439 -6.919 1.00 81.38 87 ASN A O 1
ATOM 682 N N . ALA A 1 88 ? 15.429 -2.793 -5.300 1.00 78.44 88 ALA A N 1
ATOM 683 C CA . ALA A 1 88 ? 14.300 -3.295 -6.082 1.00 78.44 88 ALA A CA 1
ATOM 684 C C . ALA A 1 88 ? 13.321 -2.174 -6.482 1.00 78.44 88 ALA A C 1
ATOM 686 O O . ALA A 1 88 ? 12.830 -2.144 -7.615 1.00 78.44 88 ALA A O 1
ATOM 687 N N . GLU A 1 89 ? 13.056 -1.229 -5.578 1.00 76.25 89 GLU A N 1
ATOM 688 C CA . GLU A 1 89 ? 12.197 -0.077 -5.847 1.00 76.25 89 GLU A CA 1
ATOM 689 C C . GLU A 1 89 ? 12.836 0.888 -6.855 1.00 76.25 89 GLU A C 1
ATOM 691 O O . GLU A 1 89 ? 12.165 1.343 -7.784 1.00 76.25 89 GLU A O 1
ATOM 696 N N . ALA A 1 90 ? 14.143 1.146 -6.750 1.00 75.75 90 ALA A N 1
ATOM 697 C CA . ALA A 1 90 ? 14.875 1.948 -7.727 1.00 75.75 90 ALA A CA 1
ATOM 698 C C . ALA A 1 90 ? 14.811 1.330 -9.135 1.00 75.75 90 ALA A C 1
ATOM 700 O O . ALA A 1 90 ? 14.535 2.034 -10.110 1.00 75.75 90 ALA A O 1
ATOM 701 N N . GLU A 1 91 ? 14.980 0.010 -9.253 1.00 79.75 91 GLU A N 1
ATOM 702 C CA . GLU A 1 91 ? 14.818 -0.708 -10.522 1.00 79.75 91 GLU A CA 1
ATOM 703 C C . GLU A 1 91 ? 13.382 -0.660 -11.057 1.00 79.75 91 GLU A C 1
ATOM 705 O O . GLU A 1 91 ? 13.163 -0.604 -12.272 1.00 79.75 91 GLU A O 1
ATOM 710 N N . ARG A 1 92 ? 12.380 -0.715 -10.173 1.00 75.00 92 ARG A N 1
ATOM 711 C CA . ARG A 1 92 ? 10.970 -0.582 -10.556 1.00 75.00 92 ARG A CA 1
ATOM 712 C C . ARG A 1 92 ? 10.691 0.812 -11.112 1.00 75.00 92 ARG A C 1
ATOM 714 O O . ARG A 1 92 ? 10.091 0.928 -12.178 1.00 75.00 92 ARG A O 1
ATOM 721 N N . ILE A 1 93 ? 11.158 1.859 -10.433 1.00 72.06 93 ILE A N 1
ATOM 722 C CA . ILE A 1 93 ? 11.004 3.251 -10.873 1.00 72.06 93 ILE A CA 1
ATOM 723 C C . ILE A 1 93 ? 11.727 3.478 -12.203 1.00 72.06 93 ILE A C 1
ATOM 725 O O . ILE A 1 93 ? 11.145 4.073 -13.108 1.00 72.06 93 ILE A O 1
ATOM 729 N N . ALA A 1 94 ? 12.954 2.971 -12.359 1.00 75.44 94 ALA A N 1
ATOM 730 C CA . ALA A 1 94 ? 13.695 3.065 -13.616 1.00 75.44 94 ALA A CA 1
ATOM 731 C C . ALA A 1 94 ? 12.916 2.430 -14.781 1.00 75.44 94 ALA A C 1
ATOM 733 O O . ALA A 1 94 ? 12.731 3.069 -15.816 1.00 75.44 94 ALA A O 1
ATOM 734 N N . ARG A 1 95 ? 12.357 1.227 -14.578 1.00 75.31 95 ARG A N 1
ATOM 735 C CA . ARG A 1 95 ? 11.488 0.568 -15.568 1.00 75.31 95 ARG A CA 1
ATOM 736 C C . ARG A 1 95 ? 10.249 1.388 -15.906 1.00 75.31 95 ARG A C 1
ATOM 738 O O . ARG A 1 95 ? 9.946 1.562 -17.080 1.00 75.31 95 ARG A O 1
ATOM 745 N N . LEU A 1 96 ? 9.559 1.934 -14.905 1.00 72.50 96 LEU A N 1
ATOM 746 C CA . LEU A 1 96 ? 8.382 2.778 -15.128 1.00 72.50 96 LEU A CA 1
ATOM 747 C C . LEU A 1 96 ? 8.726 4.054 -15.908 1.00 72.50 96 LEU A C 1
ATOM 749 O O . LEU A 1 96 ? 7.947 4.481 -16.758 1.00 72.50 96 LEU A O 1
ATOM 753 N N . ILE A 1 97 ? 9.889 4.660 -15.648 1.00 73.56 97 ILE A N 1
ATOM 754 C CA . ILE A 1 97 ? 10.383 5.816 -16.409 1.00 73.56 97 ILE A CA 1
ATOM 755 C C . ILE A 1 97 ? 10.658 5.419 -17.864 1.00 73.56 97 ILE A C 1
ATOM 757 O O . ILE A 1 97 ? 10.237 6.141 -18.771 1.00 73.56 97 ILE A O 1
ATOM 761 N N . ASP A 1 98 ? 11.299 4.274 -18.099 1.00 75.00 98 ASP A N 1
ATOM 762 C CA . ASP A 1 98 ? 11.590 3.767 -19.444 1.00 75.00 98 ASP A CA 1
ATOM 763 C C . ASP A 1 98 ? 10.312 3.409 -20.221 1.00 75.00 98 ASP A C 1
ATOM 765 O O . ASP A 1 98 ? 10.162 3.778 -21.389 1.00 75.00 98 ASP A O 1
ATOM 769 N N . GLU A 1 99 ? 9.337 2.767 -19.576 1.00 71.50 99 GLU A N 1
ATOM 770 C CA . GLU A 1 99 ? 8.024 2.454 -20.153 1.00 71.50 99 GLU A CA 1
ATOM 771 C C . GLU A 1 99 ? 7.204 3.724 -20.438 1.00 71.50 99 GLU A C 1
ATOM 773 O O . GLU A 1 99 ? 6.577 3.856 -21.497 1.00 71.50 99 GLU A O 1
ATOM 778 N N . ALA A 1 100 ? 7.247 4.710 -19.538 1.00 68.81 100 ALA A N 1
ATOM 779 C CA . ALA A 1 100 ? 6.647 6.025 -19.754 1.00 68.81 100 ALA A CA 1
ATOM 780 C C . ALA A 1 100 ? 7.334 6.781 -20.908 1.00 68.81 100 ALA A C 1
ATOM 782 O O . ALA A 1 100 ? 6.685 7.500 -21.674 1.00 68.81 100 ALA A O 1
ATOM 783 N N . ALA A 1 101 ? 8.649 6.621 -21.071 1.00 68.88 101 ALA A N 1
ATOM 784 C CA . ALA A 1 101 ? 9.390 7.183 -22.194 1.00 68.88 101 ALA A CA 1
ATOM 785 C C . ALA A 1 101 ? 9.038 6.476 -23.514 1.00 68.88 101 ALA A C 1
ATOM 787 O O . ALA A 1 101 ? 8.903 7.141 -24.544 1.00 68.88 101 ALA A O 1
ATOM 788 N N . TYR A 1 102 ? 8.830 5.156 -23.488 1.00 60.41 102 TYR A N 1
ATOM 789 C CA . TYR A 1 102 ? 8.374 4.374 -24.636 1.00 60.41 102 TYR A CA 1
ATOM 790 C C . TYR A 1 102 ? 6.960 4.772 -25.075 1.00 60.41 102 TYR A C 1
ATOM 792 O O . TYR A 1 102 ? 6.732 5.031 -26.253 1.00 60.41 102 TYR A O 1
ATOM 800 N N . THR A 1 103 ? 6.022 4.920 -24.140 1.00 57.38 103 THR A N 1
ATOM 801 C CA . THR A 1 103 ? 4.633 5.325 -24.437 1.00 57.38 103 THR A CA 1
ATOM 802 C C . THR A 1 103 ? 4.512 6.767 -24.943 1.00 57.38 103 THR A C 1
ATOM 804 O O . THR A 1 103 ? 3.600 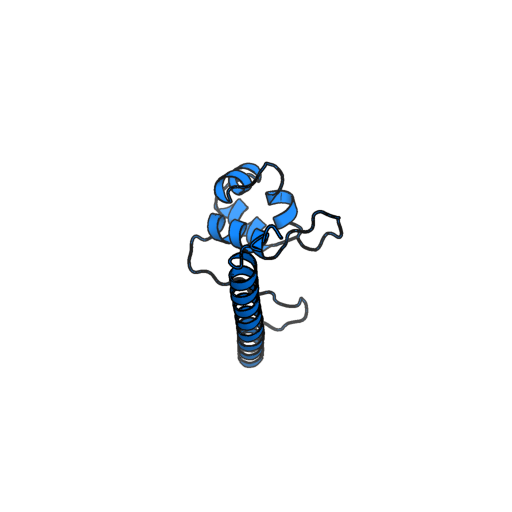7.071 -25.711 1.00 57.38 103 THR A O 1
ATOM 807 N N . LYS A 1 104 ? 5.464 7.653 -24.612 1.00 55.94 104 LYS A N 1
ATOM 808 C CA . LYS A 1 104 ? 5.578 8.994 -25.221 1.00 55.94 104 LYS A CA 1
ATOM 809 C C . LYS A 1 104 ? 6.089 8.982 -26.667 1.00 55.94 104 LYS A C 1
ATOM 811 O O . LYS A 1 104 ? 5.957 9.996 -27.358 1.00 55.94 104 LYS A O 1
ATOM 816 N N . ARG A 1 105 ? 6.652 7.874 -27.162 1.00 56.22 105 ARG A N 1
ATOM 817 C CA . ARG A 1 105 ? 6.970 7.712 -28.588 1.00 56.22 105 ARG A CA 1
ATOM 818 C C . ARG A 1 105 ? 5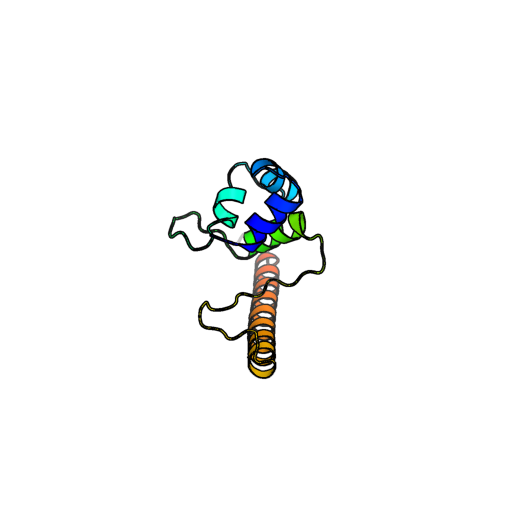.687 7.359 -29.333 1.00 56.22 105 ARG A C 1
ATOM 820 O O . ARG A 1 105 ? 5.397 6.197 -29.583 1.00 56.22 105 ARG A O 1
ATOM 827 N N . ILE A 1 106 ? 4.914 8.382 -29.691 1.00 56.53 106 ILE A N 1
ATOM 828 C CA . ILE A 1 106 ? 3.752 8.236 -30.575 1.00 56.53 106 ILE A CA 1
ATOM 829 C C . ILE A 1 106 ? 4.252 7.636 -31.903 1.00 56.53 106 ILE A C 1
ATOM 831 O O . ILE A 1 106 ? 5.070 8.281 -32.572 1.00 56.53 106 ILE A O 1
ATOM 835 N N . PRO A 1 107 ? 3.795 6.440 -32.319 1.00 58.59 107 PRO A N 1
ATOM 836 C CA . PRO A 1 107 ? 4.106 5.922 -33.642 1.00 58.59 107 PRO A CA 1
ATOM 837 C C . PRO A 1 107 ? 3.520 6.885 -34.679 1.00 58.59 107 PRO A C 1
ATOM 839 O O . PRO A 1 107 ? 2.306 7.082 -34.743 1.00 58.59 107 PRO A O 1
ATOM 842 N N . LYS A 1 108 ? 4.375 7.526 -35.480 1.00 56.62 108 LYS A N 1
ATOM 843 C CA . LYS A 1 108 ? 3.918 8.338 -36.609 1.00 56.62 108 LYS A CA 1
ATOM 844 C C . LYS A 1 108 ? 3.597 7.396 -37.762 1.00 56.62 108 LYS A C 1
ATOM 846 O O . LYS A 1 108 ? 4.502 6.782 -38.319 1.00 56.62 108 LYS A O 1
ATOM 851 N N . ILE A 1 109 ? 2.320 7.286 -38.118 1.00 54.06 109 ILE A N 1
ATOM 852 C CA . ILE A 1 109 ? 1.919 6.646 -39.371 1.00 54.06 109 ILE A CA 1
ATOM 853 C C . ILE A 1 109 ? 2.376 7.576 -40.498 1.00 54.06 109 ILE A C 1
ATOM 855 O O . ILE A 1 109 ? 1.849 8.677 -40.646 1.00 54.06 109 ILE A O 1
ATOM 859 N N . ALA A 1 110 ? 3.388 7.160 -41.255 1.00 53.72 110 ALA A N 1
ATOM 860 C CA . ALA A 1 110 ? 3.729 7.802 -42.515 1.00 53.72 110 ALA A CA 1
ATOM 861 C C . ALA A 1 110 ? 2.787 7.254 -43.595 1.00 53.72 110 ALA A C 1
ATOM 863 O O . ALA A 1 110 ? 2.737 6.043 -43.806 1.00 53.72 110 ALA A O 1
ATOM 864 N N . GLN A 1 111 ? 2.023 8.129 -44.251 1.00 51.81 111 GLN A N 1
ATOM 865 C CA . GLN A 1 111 ? 1.382 7.775 -45.517 1.00 51.81 111 GLN A CA 1
ATOM 866 C C . GLN A 1 111 ? 2.475 7.723 -46.590 1.00 51.81 111 GLN A C 1
ATOM 868 O O . GLN A 1 111 ? 3.231 8.686 -46.733 1.00 51.81 111 GLN A O 1
ATOM 873 N N . ILE A 1 112 ? 2.582 6.579 -47.270 1.00 54.50 112 ILE A N 1
ATOM 874 C CA . ILE A 1 112 ? 3.394 6.388 -48.480 1.00 54.50 112 ILE A CA 1
ATOM 875 C C . ILE A 1 112 ? 2.496 6.658 -49.682 1.00 54.50 112 ILE A C 1
ATOM 877 O O . ILE A 1 112 ? 1.345 6.162 -49.648 1.00 54.50 112 ILE A O 1
#

Foldseek 3Di:
DDVVLVVLCVVVVHDQVLLCVLLVHDPPLSVQLVPQPPPDPNRDDPSSVVSSCCSRVNPDDDDADAPPPQDPPDPVSVVVSVVVVVVVVVVVVVVVVVVVVVVVPDPDDDDD

pLDDT: mean 78.61, std 11.38, range [51.34, 95.56]

Radius of gyration: 18.19 Å; chains: 1; bounding box: 38×27×65 Å